Protein AF-A0AB38BKH5-F1 (afdb_monomer)

Mean predicted aligned error: 7.62 Å

Structure (mmCIF, N/CA/C/O backbone):
data_AF-A0AB38BKH5-F1
#
_entry.id   AF-A0AB38BKH5-F1
#
loop_
_atom_site.group_PDB
_atom_site.id
_atom_site.type_symbol
_atom_site.label_atom_id
_atom_site.label_alt_id
_atom_site.label_comp_id
_atom_site.label_asym_id
_atom_site.label_entity_id
_atom_site.label_seq_id
_atom_site.pdbx_PDB_ins_code
_atom_site.Cartn_x
_atom_site.Cartn_y
_atom_site.Cartn_z
_atom_site.occupancy
_atom_site.B_iso_or_equiv
_atom_site.auth_seq_id
_atom_site.auth_comp_id
_atom_site.auth_asym_id
_atom_site.auth_atom_id
_atom_site.pdbx_PDB_model_num
ATOM 1 N N . MET A 1 1 ? 33.498 1.217 24.581 1.00 33.94 1 MET A N 1
ATOM 2 C CA . MET A 1 1 ? 33.558 0.663 23.213 1.00 33.94 1 MET A CA 1
ATOM 3 C C . MET A 1 1 ? 32.137 0.326 22.792 1.00 33.94 1 MET A C 1
ATOM 5 O O . MET A 1 1 ? 31.506 -0.485 23.455 1.00 33.94 1 MET A O 1
ATOM 9 N N . THR A 1 2 ? 31.582 1.020 21.801 1.00 43.66 2 THR A N 1
ATOM 10 C CA . THR A 1 2 ? 30.222 0.778 21.298 1.00 43.66 2 THR A CA 1
ATOM 11 C C . THR A 1 2 ? 30.239 -0.409 20.338 1.00 43.66 2 THR A C 1
ATOM 13 O O . THR A 1 2 ? 30.858 -0.352 19.279 1.00 43.66 2 THR A O 1
ATOM 16 N N . ASN A 1 3 ? 29.577 -1.503 20.722 1.00 49.56 3 ASN A N 1
ATOM 17 C CA . ASN A 1 3 ? 29.407 -2.684 19.877 1.00 49.56 3 ASN A CA 1
ATOM 18 C C . ASN A 1 3 ? 28.377 -2.381 18.782 1.00 49.56 3 ASN A C 1
ATOM 20 O O . ASN A 1 3 ? 27.175 -2.558 18.968 1.00 49.56 3 ASN A O 1
ATOM 24 N N . ASN A 1 4 ? 28.858 -1.906 17.635 1.00 53.59 4 ASN A N 1
ATOM 25 C CA . ASN A 1 4 ? 28.065 -1.790 16.418 1.00 53.59 4 ASN A CA 1
ATOM 26 C C . ASN A 1 4 ? 27.863 -3.193 15.832 1.00 53.59 4 ASN A C 1
ATOM 28 O O . ASN A 1 4 ? 28.666 -3.656 15.027 1.00 53.59 4 ASN A O 1
ATOM 32 N N . ASN A 1 5 ? 26.803 -3.885 16.251 1.00 56.53 5 ASN A N 1
ATOM 33 C CA . ASN A 1 5 ? 26.413 -5.158 15.652 1.00 56.53 5 ASN A CA 1
ATOM 34 C C . ASN A 1 5 ? 25.721 -4.893 14.303 1.00 56.53 5 ASN A C 1
ATOM 36 O O . ASN A 1 5 ? 24.494 -4.863 14.208 1.00 56.53 5 ASN A O 1
ATOM 40 N N . CYS A 1 6 ? 26.501 -4.614 13.257 1.00 54.75 6 CYS A N 1
ATOM 41 C CA . CYS A 1 6 ? 25.993 -4.532 11.893 1.00 54.75 6 CYS A CA 1
ATOM 42 C C . CYS A 1 6 ? 25.901 -5.944 11.306 1.00 54.75 6 CYS A C 1
ATOM 44 O O . CYS A 1 6 ? 26.780 -6.404 10.583 1.00 54.75 6 CYS A O 1
ATOM 46 N N . ILE A 1 7 ? 24.808 -6.643 11.610 1.00 54.56 7 ILE A N 1
ATOM 47 C CA . ILE A 1 7 ? 24.465 -7.874 10.900 1.00 54.56 7 ILE A CA 1
ATOM 48 C C . ILE A 1 7 ? 24.065 -7.460 9.477 1.00 54.56 7 ILE A C 1
ATOM 50 O O . ILE A 1 7 ? 22.924 -7.080 9.208 1.00 54.56 7 ILE A O 1
ATOM 54 N N . ILE A 1 8 ? 25.034 -7.458 8.563 1.00 56.94 8 ILE A N 1
ATOM 55 C CA . ILE A 1 8 ? 24.795 -7.346 7.124 1.00 56.94 8 ILE A CA 1
ATOM 56 C C . ILE A 1 8 ? 24.293 -8.724 6.683 1.00 56.94 8 ILE A C 1
ATOM 58 O O . ILE A 1 8 ? 24.990 -9.474 6.008 1.00 56.94 8 ILE A O 1
ATOM 62 N N . GLU A 1 9 ? 23.093 -9.112 7.126 1.00 59.44 9 GLU A N 1
ATOM 63 C CA . GLU A 1 9 ? 22.392 -10.202 6.454 1.00 59.44 9 GLU A CA 1
ATOM 64 C C . GLU A 1 9 ? 22.203 -9.749 5.011 1.00 59.44 9 GLU A C 1
ATOM 66 O O . GLU A 1 9 ? 21.772 -8.614 4.777 1.00 59.44 9 GLU A O 1
ATOM 71 N N . ASN A 1 10 ? 22.583 -10.595 4.050 1.00 51.41 10 ASN A N 1
ATOM 72 C CA . ASN A 1 10 ? 22.408 -10.332 2.628 1.00 51.41 10 ASN A CA 1
ATOM 73 C C . ASN A 1 10 ? 20.934 -10.015 2.370 1.00 51.41 10 ASN A C 1
ATOM 75 O O . ASN A 1 10 ? 20.109 -10.912 2.205 1.00 51.41 10 ASN A O 1
ATOM 79 N N . ARG A 1 11 ? 20.585 -8.725 2.373 1.00 54.25 11 ARG A N 1
ATOM 80 C CA . ARG A 1 11 ? 19.229 -8.271 2.099 1.00 54.25 11 ARG A CA 1
ATOM 81 C C . ARG A 1 11 ? 18.966 -8.598 0.646 1.00 54.25 11 ARG A C 1
ATOM 83 O O . ARG A 1 11 ? 19.373 -7.859 -0.247 1.00 54.25 11 ARG A O 1
ATOM 90 N N . THR A 1 12 ? 18.271 -9.699 0.399 1.00 55.66 12 THR A N 1
ATOM 91 C CA . THR A 1 12 ? 17.623 -9.904 -0.885 1.00 55.66 12 THR A CA 1
ATOM 92 C C . THR A 1 12 ? 16.620 -8.769 -1.008 1.00 55.66 12 THR A C 1
ATOM 94 O O . THR A 1 12 ? 15.619 -8.741 -0.290 1.00 55.66 12 THR A O 1
ATOM 97 N N . PHE A 1 13 ? 16.930 -7.772 -1.837 1.00 56.38 13 PHE A N 1
ATOM 98 C CA . PHE A 1 13 ? 15.980 -6.735 -2.205 1.00 56.38 13 PHE A CA 1
ATOM 99 C C . PHE A 1 13 ? 14.852 -7.429 -2.965 1.00 56.38 13 PHE A C 1
ATOM 101 O O . PHE A 1 13 ? 14.897 -7.572 -4.182 1.00 56.38 13 PHE A O 1
ATOM 108 N N . THR A 1 14 ? 13.870 -7.941 -2.229 1.00 68.56 14 THR A N 1
ATOM 109 C CA . THR A 1 14 ? 12.691 -8.576 -2.794 1.00 68.56 14 THR A CA 1
ATOM 110 C C . THR A 1 14 ? 11.675 -7.486 -3.059 1.00 68.56 14 THR A C 1
ATOM 112 O O . THR A 1 14 ? 11.250 -6.722 -2.186 1.00 68.56 14 THR A O 1
ATOM 115 N N . HIS A 1 15 ? 11.352 -7.349 -4.333 1.00 79.56 15 HIS A N 1
ATOM 116 C CA . HIS A 1 15 ? 10.316 -6.448 -4.785 1.00 79.56 15 HIS A CA 1
ATOM 117 C C . HIS A 1 15 ? 8.977 -7.113 -4.479 1.00 79.56 15 HIS A C 1
ATOM 119 O O . HIS A 1 15 ? 8.880 -8.339 -4.542 1.00 79.56 15 HIS A O 1
ATOM 125 N N . LEU A 1 16 ? 7.946 -6.326 -4.157 1.00 88.69 16 LEU A N 1
ATOM 126 C CA . LEU A 1 16 ? 6.613 -6.908 -4.037 1.00 88.69 16 LEU A CA 1
ATOM 127 C C . LEU A 1 16 ? 6.221 -7.533 -5.378 1.00 88.69 16 LEU A C 1
ATOM 129 O O . LEU A 1 16 ? 6.298 -6.888 -6.428 1.00 88.69 16 LEU A O 1
ATOM 133 N N . THR A 1 17 ? 5.789 -8.784 -5.311 1.00 90.50 17 THR A N 1
ATOM 134 C CA . THR A 1 17 ? 5.086 -9.460 -6.401 1.00 90.50 17 THR A CA 1
ATOM 135 C C . THR A 1 17 ? 3.667 -8.909 -6.523 1.00 90.50 17 THR A C 1
ATOM 137 O O . THR A 1 17 ? 3.127 -8.341 -5.572 1.00 90.50 17 THR A O 1
ATOM 140 N N . ASP A 1 18 ? 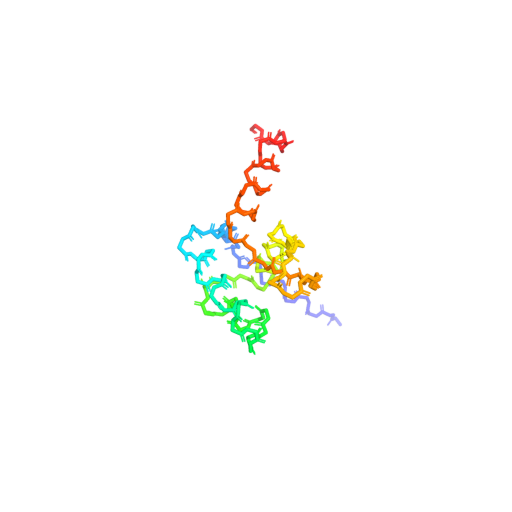3.022 -9.104 -7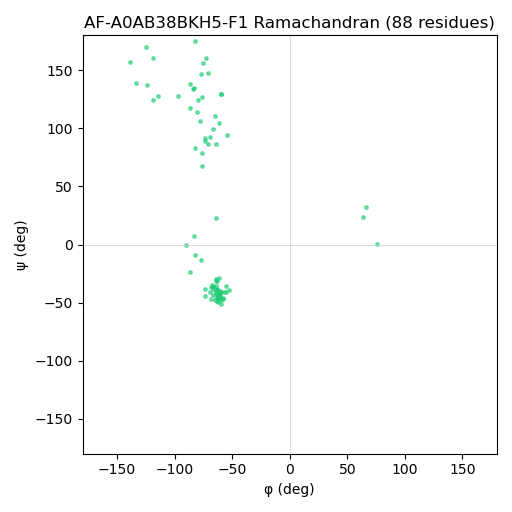.670 1.00 90.12 18 ASP A N 1
ATOM 141 C CA . ASP A 1 18 ? 1.652 -8.612 -7.872 1.00 90.12 18 ASP A CA 1
ATOM 142 C C . ASP A 1 18 ? 0.645 -9.293 -6.936 1.00 90.12 18 ASP A C 1
ATOM 144 O O . ASP A 1 18 ? -0.275 -8.649 -6.433 1.00 90.12 18 ASP A O 1
ATOM 148 N N . ILE A 1 19 ? 0.891 -10.559 -6.584 1.00 92.50 19 ILE A N 1
ATOM 149 C CA . ILE A 1 19 ? 0.113 -11.281 -5.570 1.00 92.50 19 ILE A CA 1
ATOM 150 C C . ILE A 1 19 ? 0.262 -10.608 -4.197 1.00 92.50 19 ILE A C 1
ATOM 152 O O . ILE A 1 19 ? -0.732 -10.368 -3.509 1.00 92.50 19 ILE A O 1
ATOM 156 N N . GLN A 1 20 ? 1.490 -10.260 -3.792 1.00 93.88 20 GLN A N 1
ATOM 157 C CA . GLN A 1 20 ? 1.725 -9.538 -2.537 1.00 93.88 20 GLN A CA 1
ATOM 158 C C . GLN A 1 20 ? 1.097 -8.140 -2.556 1.00 93.88 20 GLN A C 1
ATOM 160 O O . GLN A 1 20 ? 0.571 -7.707 -1.532 1.00 93.88 20 GLN A O 1
ATOM 165 N N . ARG A 1 21 ? 1.097 -7.444 -3.703 1.00 95.00 21 ARG A N 1
ATOM 166 C CA . ARG A 1 21 ? 0.407 -6.151 -3.851 1.00 95.00 21 ARG A CA 1
ATOM 167 C C . ARG A 1 21 ? -1.102 -6.281 -3.663 1.00 95.00 21 ARG A C 1
ATOM 169 O O . ARG A 1 21 ? -1.677 -5.443 -2.975 1.00 95.00 21 ARG A O 1
ATOM 176 N N . GLY A 1 22 ? -1.723 -7.323 -4.219 1.00 95.31 22 GLY A N 1
ATOM 177 C CA . GLY A 1 22 ? -3.151 -7.598 -4.032 1.00 95.31 22 GLY A CA 1
ATOM 178 C C . GLY A 1 22 ? -3.503 -7.885 -2.569 1.00 95.31 22 GLY A C 1
ATOM 179 O O . GLY A 1 22 ? -4.433 -7.292 -2.025 1.00 95.31 22 GLY A O 1
ATOM 180 N N . LYS A 1 23 ? -2.700 -8.712 -1.885 1.00 95.94 23 LYS A N 1
ATOM 181 C CA . LYS A 1 23 ? -2.851 -8.943 -0.436 1.00 95.94 23 LYS A CA 1
ATOM 182 C C . LYS A 1 23 ? -2.686 -7.649 0.368 1.00 95.94 23 LYS A C 1
ATOM 184 O O . LYS A 1 23 ? -3.476 -7.380 1.269 1.00 95.94 23 LYS A O 1
ATOM 189 N N . LEU A 1 24 ? -1.689 -6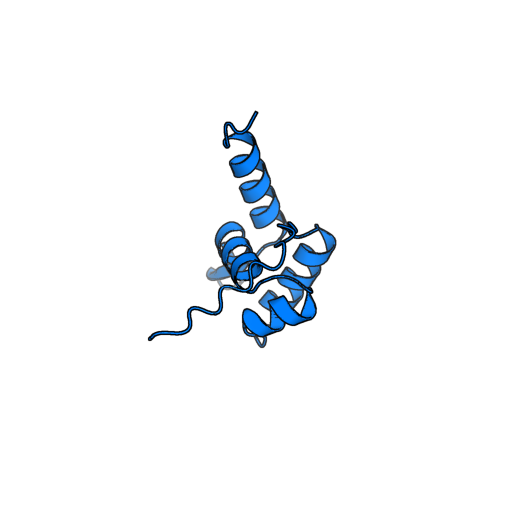.826 0.028 1.00 95.88 24 LEU A N 1
ATOM 190 C CA . LEU A 1 24 ? -1.470 -5.527 0.668 1.00 95.88 24 LEU A CA 1
ATOM 191 C C . LEU A 1 24 ? -2.666 -4.588 0.481 1.00 95.88 24 LEU A C 1
ATOM 193 O O . LEU A 1 24 ? -3.044 -3.889 1.415 1.00 95.88 24 LEU A O 1
ATOM 197 N N . GLU A 1 25 ? -3.278 -4.589 -0.701 1.00 96.06 25 GLU A N 1
ATOM 198 C CA . GLU A 1 25 ? -4.469 -3.792 -0.986 1.00 96.06 25 GLU A CA 1
ATOM 199 C C . GLU A 1 25 ? -5.668 -4.216 -0.136 1.00 96.06 25 GLU A C 1
ATOM 201 O O . GLU A 1 25 ? -6.357 -3.355 0.410 1.00 96.06 25 GLU A O 1
ATOM 206 N N . GLN A 1 26 ? -5.884 -5.5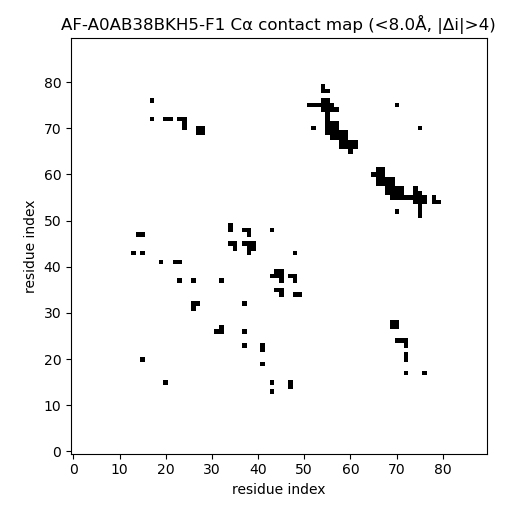20 0.045 1.00 96.50 26 GLN A N 1
ATOM 207 C CA . GLN A 1 26 ? -6.919 -6.024 0.949 1.00 96.50 26 GLN A CA 1
ATOM 208 C C . GLN A 1 26 ? -6.657 -5.595 2.397 1.00 96.50 26 GLN A C 1
ATOM 210 O O . GLN A 1 26 ? -7.543 -5.024 3.030 1.00 96.50 26 GLN A O 1
ATOM 215 N N . MET A 1 27 ? -5.435 -5.785 2.905 1.00 95.81 27 MET A N 1
ATOM 216 C CA . MET A 1 27 ? -5.067 -5.365 4.265 1.00 95.81 27 MET A CA 1
ATOM 217 C C . MET A 1 27 ? -5.228 -3.852 4.472 1.00 95.81 27 MET A C 1
ATOM 219 O O . MET A 1 27 ? -5.743 -3.423 5.504 1.00 95.81 27 MET A O 1
ATOM 223 N N . ALA A 1 28 ? -4.850 -3.045 3.477 1.00 94.31 28 ALA A N 1
ATOM 224 C CA . ALA A 1 28 ? -5.006 -1.595 3.517 1.00 94.31 28 ALA A CA 1
ATOM 225 C C . ALA A 1 28 ? -6.481 -1.160 3.504 1.00 94.31 28 ALA A C 1
ATOM 227 O O . ALA A 1 28 ? -6.821 -0.194 4.178 1.00 94.31 28 ALA A O 1
ATOM 228 N N . LYS A 1 29 ? -7.355 -1.868 2.774 1.00 93.00 29 LYS A N 1
ATOM 229 C CA . LYS A 1 29 ? -8.810 -1.623 2.775 1.00 93.00 29 LYS A CA 1
ATOM 230 C C . LYS A 1 29 ? -9.467 -1.989 4.106 1.00 93.00 29 LYS A C 1
ATOM 232 O O . LYS A 1 29 ? -10.384 -1.298 4.528 1.00 93.00 29 LYS A O 1
ATOM 237 N N . ILE A 1 30 ? -9.005 -3.055 4.762 1.00 94.12 30 ILE A N 1
ATOM 238 C CA . ILE A 1 30 ? -9.495 -3.443 6.094 1.00 94.12 30 ILE A CA 1
ATOM 239 C C . ILE A 1 30 ? -9.104 -2.381 7.137 1.00 94.12 30 ILE A C 1
ATOM 241 O O . ILE A 1 30 ? -9.866 -2.114 8.061 1.00 94.12 30 ILE A O 1
ATOM 245 N N . GLY A 1 31 ? -7.924 -1.764 6.996 1.00 91.06 31 GLY A N 1
ATOM 246 C CA . GLY A 1 31 ? -7.502 -0.611 7.803 1.00 91.06 31 GLY A CA 1
ATOM 247 C C . GLY A 1 31 ? -7.074 -0.928 9.242 1.00 91.06 31 GLY A C 1
ATOM 248 O O . GLY A 1 31 ? -6.686 -0.021 9.973 1.00 91.06 31 GLY A O 1
ATOM 249 N N . THR A 1 32 ? -7.101 -2.195 9.662 1.00 92.81 32 THR A N 1
ATOM 250 C CA . THR A 1 32 ? -6.719 -2.620 11.023 1.00 92.81 32 THR A CA 1
ATOM 251 C C . THR A 1 32 ? -5.224 -2.890 11.183 1.00 92.81 32 THR A C 1
ATOM 253 O O . THR A 1 32 ? -4.699 -2.811 12.292 1.00 92.81 32 THR A O 1
ATOM 256 N N . TYR A 1 33 ? -4.527 -3.201 10.089 1.00 92.38 33 TYR A N 1
ATOM 257 C CA . TYR A 1 33 ? -3.129 -3.619 10.121 1.00 92.38 33 TYR A CA 1
ATOM 258 C C . TYR A 1 33 ? -2.166 -2.432 10.156 1.00 92.38 33 TYR A C 1
ATOM 260 O O . TYR A 1 33 ? -2.223 -1.520 9.327 1.00 92.38 33 TYR A O 1
ATOM 268 N N . LYS A 1 34 ? -1.175 -2.495 11.046 1.00 95.06 34 LYS A N 1
ATOM 269 C CA . LYS A 1 34 ? -0.010 -1.604 11.002 1.00 95.06 34 LYS A CA 1
ATOM 270 C C . LYS A 1 34 ? 0.947 -2.040 9.890 1.00 95.06 34 LYS A C 1
ATOM 272 O O . LYS A 1 34 ? 1.031 -3.212 9.532 1.00 95.06 34 LYS A O 1
ATOM 277 N N . GLN A 1 35 ? 1.766 -1.112 9.389 1.00 94.56 35 GLN A N 1
ATOM 278 C CA . GLN A 1 35 ? 2.745 -1.407 8.326 1.00 94.56 35 GLN A CA 1
ATOM 279 C C . GLN A 1 35 ? 3.705 -2.553 8.676 1.00 94.56 35 GLN A C 1
ATOM 281 O O . GLN A 1 35 ? 4.066 -3.331 7.799 1.00 94.56 35 GLN A O 1
ATOM 286 N N . ALA A 1 36 ? 4.106 -2.670 9.944 1.00 94.19 36 ALA A N 1
ATOM 287 C CA . ALA A 1 36 ? 4.963 -3.759 10.406 1.00 94.19 36 ALA A CA 1
ATOM 288 C C . ALA A 1 36 ? 4.257 -5.127 10.358 1.00 94.19 36 ALA A C 1
ATOM 290 O O . ALA A 1 36 ? 4.885 -6.133 10.045 1.00 94.19 36 ALA A O 1
ATOM 291 N N . GLU A 1 37 ? 2.950 -5.163 10.622 1.00 95.75 37 GLU A N 1
ATOM 292 C CA . GLU A 1 37 ? 2.149 -6.391 10.592 1.00 95.75 37 GLU A CA 1
ATOM 293 C C . GLU A 1 37 ? 1.907 -6.840 9.155 1.00 95.75 37 GLU A C 1
ATOM 295 O O . GLU A 1 37 ? 2.146 -8.001 8.839 1.00 95.75 37 GLU A O 1
ATOM 300 N N . MET A 1 38 ? 1.560 -5.900 8.268 1.00 94.94 38 MET A N 1
ATOM 301 C CA . MET A 1 38 ? 1.466 -6.165 6.828 1.00 94.94 38 MET A CA 1
ATOM 302 C C . MET A 1 38 ? 2.791 -6.696 6.273 1.00 94.94 38 MET A C 1
ATOM 304 O O . MET A 1 38 ? 2.814 -7.613 5.462 1.00 94.94 38 MET A O 1
ATOM 308 N N . ALA A 1 39 ? 3.916 -6.137 6.721 1.00 93.12 39 ALA A N 1
ATOM 309 C CA . ALA A 1 39 ? 5.237 -6.571 6.288 1.00 93.12 39 ALA A CA 1
ATOM 310 C C . ALA A 1 39 ? 5.571 -7.995 6.756 1.00 93.12 39 ALA A C 1
ATOM 312 O O . ALA A 1 39 ? 6.053 -8.795 5.954 1.00 93.12 39 ALA A O 1
ATOM 313 N N . ARG A 1 40 ? 5.255 -8.324 8.016 1.00 92.94 40 ARG A N 1
ATOM 314 C CA . ARG A 1 40 ? 5.411 -9.675 8.573 1.00 92.94 40 ARG A CA 1
ATOM 315 C C . ARG A 1 40 ? 4.562 -10.697 7.816 1.00 92.94 40 ARG A C 1
ATOM 317 O O . ARG A 1 40 ? 5.085 -11.743 7.457 1.00 92.94 40 ARG A O 1
ATOM 324 N N . GLU A 1 41 ? 3.305 -10.366 7.526 1.00 93.25 41 GLU A N 1
ATOM 325 C CA . GLU A 1 41 ? 2.382 -11.228 6.772 1.00 93.25 41 GLU A CA 1
ATOM 326 C C . GLU A 1 41 ? 2.866 -11.485 5.336 1.00 93.25 41 GLU A C 1
ATOM 328 O O . GLU A 1 41 ? 2.771 -12.591 4.811 1.00 93.25 41 GLU A O 1
ATOM 333 N N . LEU A 1 42 ? 3.424 -10.46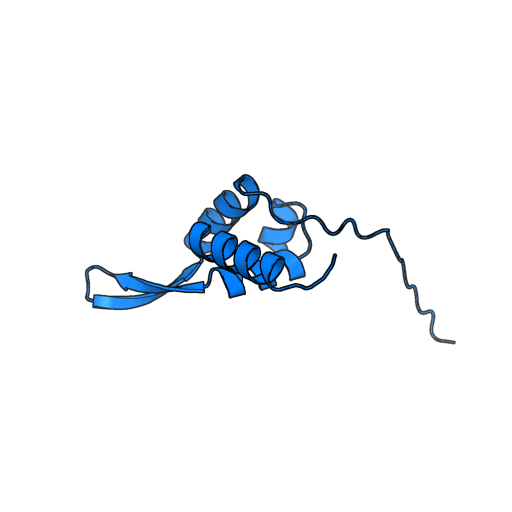1 4.686 1.00 91.75 42 LEU A N 1
ATOM 334 C CA . LEU A 1 42 ? 3.928 -10.562 3.315 1.00 91.75 42 LEU A CA 1
ATOM 335 C C . LEU A 1 42 ? 5.342 -11.148 3.220 1.00 91.75 42 LEU A C 1
ATOM 337 O O . LEU A 1 42 ? 5.799 -11.403 2.103 1.00 91.75 42 LEU A O 1
ATOM 341 N N . GLY A 1 43 ? 6.042 -11.327 4.344 1.00 90.31 43 GLY A N 1
ATOM 342 C CA . GLY A 1 43 ? 7.441 -11.760 4.375 1.00 90.31 43 GLY A CA 1
ATOM 343 C C . GLY A 1 43 ? 8.414 -10.731 3.786 1.00 90.31 43 GLY A C 1
ATOM 344 O O . GLY A 1 43 ? 9.410 -11.101 3.170 1.00 90.31 43 GLY A O 1
ATOM 345 N N . VAL A 1 44 ? 8.120 -9.434 3.921 1.00 90.75 44 VAL A N 1
ATOM 346 C CA . VAL A 1 44 ? 8.952 -8.335 3.392 1.00 90.75 44 VAL A CA 1
ATOM 347 C C . VAL A 1 44 ? 9.337 -7.352 4.494 1.00 90.75 44 VAL A C 1
ATOM 349 O O . VAL A 1 44 ? 8.806 -7.381 5.600 1.00 90.75 44 VAL A O 1
ATOM 352 N N . SER A 1 45 ? 10.252 -6.425 4.202 1.00 91.00 45 SER A N 1
ATOM 353 C CA . SER A 1 45 ? 10.581 -5.364 5.159 1.00 91.00 45 SER A CA 1
ATOM 354 C C . SER A 1 45 ? 9.438 -4.349 5.299 1.00 91.00 45 SER A C 1
ATOM 356 O O . SER A 1 45 ? 8.782 -3.995 4.314 1.00 91.00 45 SER A O 1
ATOM 358 N N . GLN A 1 46 ? 9.267 -3.778 6.496 1.00 93.25 46 GLN A N 1
ATOM 359 C CA . GLN A 1 46 ? 8.335 -2.663 6.730 1.00 93.25 46 GLN A CA 1
ATOM 360 C C . GLN A 1 46 ? 8.581 -1.504 5.755 1.00 93.25 46 GLN A C 1
ATOM 362 O O . GLN A 1 46 ? 7.647 -0.897 5.233 1.00 93.25 46 GLN A O 1
ATOM 367 N N . SER A 1 47 ? 9.853 -1.217 5.468 1.00 91.81 47 SER A N 1
ATOM 368 C CA . SER A 1 47 ? 10.232 -0.148 4.549 1.00 91.81 47 SER A CA 1
ATOM 369 C C . SER A 1 47 ? 9.757 -0.412 3.114 1.00 91.81 47 SER A C 1
ATOM 371 O O . SER A 1 47 ? 9.473 0.531 2.376 1.00 91.81 47 SER A O 1
ATOM 373 N N . THR A 1 48 ? 9.642 -1.680 2.708 1.00 92.38 48 THR A N 1
ATOM 374 C CA . THR A 1 48 ? 9.105 -2.065 1.398 1.00 92.38 48 THR A CA 1
ATOM 375 C C . THR A 1 48 ? 7.610 -1.758 1.333 1.00 92.38 48 THR A C 1
ATOM 377 O O . THR A 1 48 ? 7.175 -1.088 0.398 1.00 92.38 48 THR A O 1
ATOM 380 N N . VAL A 1 49 ? 6.849 -2.142 2.3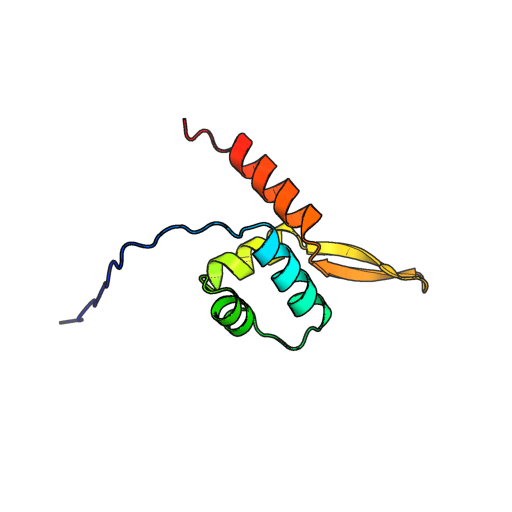64 1.00 94.38 49 VAL A N 1
ATOM 381 C CA . VAL A 1 49 ? 5.411 -1.834 2.480 1.00 94.38 49 VAL A CA 1
ATOM 382 C C . VAL A 1 49 ? 5.165 -0.328 2.495 1.00 94.38 49 VAL A C 1
ATOM 384 O O . VAL A 1 49 ? 4.340 0.169 1.738 1.00 94.38 49 VAL A O 1
ATOM 387 N N . SER A 1 50 ? 5.917 0.419 3.305 1.00 94.75 50 SER A N 1
ATOM 388 C CA . SER A 1 50 ? 5.779 1.876 3.417 1.00 94.75 50 SER A CA 1
ATOM 389 C C . SER A 1 50 ? 5.976 2.587 2.072 1.00 94.75 50 SER A C 1
ATOM 391 O O . SER A 1 50 ? 5.158 3.417 1.666 1.00 94.75 50 SER A O 1
ATOM 393 N N . ARG A 1 51 ? 7.035 2.223 1.333 1.00 93.94 51 ARG A N 1
ATOM 394 C CA . ARG A 1 51 ? 7.299 2.782 -0.001 1.00 93.94 51 ARG A CA 1
ATOM 395 C C . ARG A 1 51 ? 6.208 2.407 -0.996 1.00 93.94 51 ARG A C 1
ATOM 397 O O . ARG A 1 51 ? 5.829 3.255 -1.797 1.00 93.94 51 ARG A O 1
ATOM 404 N N . GLU A 1 52 ? 5.708 1.176 -0.946 1.00 95.00 52 GLU A N 1
ATOM 405 C CA . GLU A 1 52 ? 4.636 0.740 -1.838 1.00 95.00 52 GLU A CA 1
ATOM 406 C C . GLU A 1 52 ? 3.333 1.500 -1.573 1.00 95.00 52 GLU A C 1
ATOM 408 O O . GLU A 1 52 ? 2.767 2.074 -2.503 1.00 95.00 52 GLU A O 1
ATOM 413 N N . LEU A 1 53 ? 2.918 1.611 -0.307 1.00 95.12 53 LEU A N 1
ATOM 414 C CA . LEU A 1 53 ? 1.744 2.393 0.084 1.00 95.12 53 LEU A CA 1
ATOM 415 C C . LEU A 1 53 ? 1.857 3.842 -0.394 1.00 95.12 53 LEU A C 1
ATOM 417 O O . LEU A 1 53 ? 0.894 4.385 -0.925 1.00 95.12 53 LEU A O 1
ATOM 421 N N . LYS A 1 54 ? 3.046 4.451 -0.286 1.00 94.56 54 LYS A N 1
ATOM 422 C CA . LYS A 1 54 ? 3.294 5.810 -0.784 1.00 94.56 54 LYS A CA 1
ATOM 423 C C . LYS A 1 54 ? 3.129 5.924 -2.303 1.00 94.56 54 LYS A C 1
ATOM 425 O O . LYS A 1 54 ? 2.596 6.930 -2.761 1.00 94.56 54 LYS A O 1
ATOM 430 N N . ARG A 1 55 ? 3.576 4.926 -3.074 1.00 93.81 55 ARG A N 1
ATOM 431 C CA . ARG A 1 55 ? 3.452 4.905 -4.546 1.00 93.81 55 ARG A CA 1
ATOM 432 C C . ARG A 1 55 ? 2.008 4.724 -5.004 1.00 93.81 55 ARG A C 1
ATOM 434 O O . ARG A 1 55 ? 1.605 5.355 -5.970 1.00 93.81 55 ARG A O 1
ATOM 441 N N . GLY A 1 56 ? 1.248 3.859 -4.329 1.00 94.06 56 GLY A N 1
ATOM 442 C CA . GLY A 1 56 ? -0.137 3.545 -4.694 1.00 94.06 56 GLY A CA 1
ATOM 443 C C . GLY A 1 56 ? -1.199 4.429 -4.037 1.00 94.06 56 GLY A C 1
ATOM 444 O O . GLY A 1 56 ? -2.387 4.222 -4.286 1.00 94.06 56 GLY A O 1
ATOM 445 N N . ARG A 1 57 ? -0.804 5.392 -3.1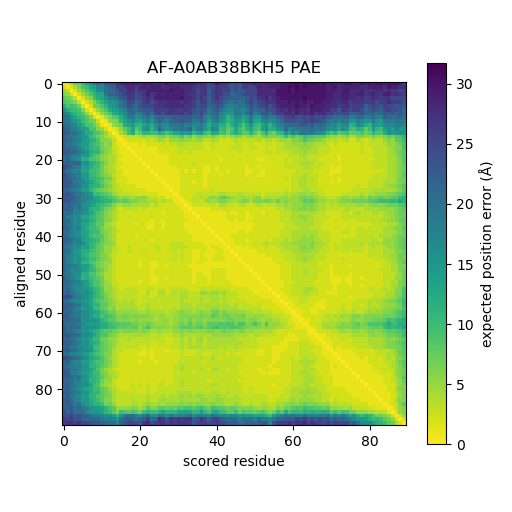94 1.00 95.25 57 ARG A N 1
ATOM 446 C CA . ARG A 1 57 ? -1.722 6.312 -2.511 1.00 95.25 57 ARG A CA 1
ATOM 447 C C . ARG A 1 57 ? -2.430 7.192 -3.536 1.00 95.25 57 ARG A C 1
ATOM 449 O O . ARG A 1 57 ? -1.810 8.048 -4.161 1.00 95.25 57 ARG A O 1
ATOM 456 N N . THR A 1 58 ? -3.727 6.967 -3.697 1.00 94.44 58 THR A N 1
ATOM 457 C CA . THR A 1 58 ? -4.554 7.628 -4.704 1.00 94.44 58 THR A CA 1
ATOM 458 C C . THR A 1 58 ? -5.728 8.323 -4.021 1.00 94.44 58 THR A C 1
ATOM 460 O O . THR A 1 58 ? -6.355 7.749 -3.132 1.00 94.44 58 THR A O 1
ATOM 463 N N . ARG A 1 59 ? -6.043 9.551 -4.445 1.00 94.75 59 ARG A N 1
ATOM 464 C CA . ARG A 1 59 ? -7.259 10.252 -4.019 1.00 94.75 59 ARG A CA 1
ATOM 465 C C . ARG A 1 59 ? -8.444 9.733 -4.832 1.00 94.75 59 ARG A C 1
ATOM 467 O O . ARG A 1 59 ? -8.391 9.757 -6.059 1.00 94.75 59 ARG A O 1
ATOM 474 N N . GLN A 1 60 ? -9.473 9.251 -4.153 1.00 93.50 60 GLN A N 1
ATOM 475 C CA . GLN A 1 60 ? -10.697 8.701 -4.729 1.00 93.50 60 GLN A CA 1
ATOM 476 C C . GLN A 1 60 ? -11.901 9.529 -4.274 1.00 93.50 60 GLN A C 1
ATOM 478 O O . GLN A 1 60 ? -11.805 10.284 -3.305 1.00 93.50 60 GLN A O 1
ATOM 483 N N . LEU A 1 61 ? -13.006 9.408 -5.007 1.00 95.75 61 LEU A N 1
ATOM 484 C CA . LEU A 1 61 ? -14.283 10.045 -4.703 1.00 95.75 61 LEU A CA 1
ATOM 485 C C . LEU A 1 61 ? -15.290 8.944 -4.374 1.00 95.75 61 LEU A C 1
ATOM 487 O O . LEU A 1 61 ? -15.420 7.991 -5.144 1.00 95.75 61 LEU A O 1
ATOM 491 N N . ASP A 1 62 ? -15.966 9.050 -3.235 1.00 92.88 62 ASP A N 1
ATOM 492 C CA . ASP A 1 62 ? -17.042 8.125 -2.890 1.00 92.88 62 ASP A CA 1
ATOM 493 C C . ASP A 1 62 ? -18.371 8.525 -3.565 1.00 92.88 62 ASP A C 1
ATOM 495 O O . ASP A 1 62 ? -18.490 9.565 -4.217 1.00 92.88 62 ASP A O 1
ATOM 499 N N . TYR A 1 63 ? -19.401 7.694 -3.401 1.00 93.38 63 TYR A N 1
ATOM 500 C CA . TYR A 1 63 ? -20.744 7.980 -3.921 1.00 93.38 63 TYR A CA 1
ATOM 501 C C . TYR A 1 63 ? -21.368 9.253 -3.315 1.00 93.38 63 TYR A C 1
ATOM 503 O O . TYR A 1 63 ? -22.164 9.943 -3.951 1.00 93.38 63 TYR A O 1
ATOM 511 N N . GLN A 1 64 ? -20.991 9.585 -2.082 1.00 94.94 64 GLN A N 1
ATOM 512 C CA . GLN A 1 64 ? -21.443 10.771 -1.358 1.00 94.94 64 GLN A CA 1
ATOM 513 C C . GLN A 1 64 ? -20.631 12.028 -1.723 1.00 94.94 64 GLN A C 1
ATOM 515 O O . GLN A 1 64 ? -20.858 13.083 -1.138 1.00 94.94 64 GLN A O 1
ATOM 520 N N . HIS A 1 65 ? -19.748 11.942 -2.725 1.00 92.69 65 HIS A N 1
ATOM 521 C CA . HIS A 1 65 ? -18.849 13.002 -3.179 1.00 92.69 65 HIS A CA 1
ATOM 522 C C . HIS A 1 65 ? -17.813 13.454 -2.134 1.00 92.69 65 HIS A C 1
ATOM 524 O O . HIS A 1 65 ? -17.262 14.553 -2.235 1.00 92.69 65 HIS A O 1
ATOM 530 N N . ASN A 1 66 ? -17.482 12.605 -1.163 1.00 95.38 66 ASN A N 1
ATOM 531 C CA . ASN A 1 66 ? -16.364 12.837 -0.261 1.00 95.38 66 ASN A CA 1
ATOM 532 C C . ASN A 1 66 ? -15.069 12.305 -0.871 1.00 95.38 66 ASN A C 1
ATOM 534 O O . ASN A 1 66 ? -15.006 11.208 -1.436 1.00 95.38 66 ASN A O 1
ATOM 538 N N . TYR A 1 67 ? -14.003 13.084 -0.714 1.00 95.38 67 TYR A N 1
ATOM 539 C CA . TYR A 1 67 ? -12.667 12.648 -1.085 1.00 95.38 67 TYR A CA 1
ATOM 540 C C . TYR A 1 67 ? -12.051 11.808 0.026 1.00 95.38 67 TYR A C 1
ATOM 542 O O . TYR A 1 67 ? -12.045 12.210 1.188 1.00 95.38 67 TYR A O 1
ATOM 550 N N . TYR A 1 68 ? -11.444 10.690 -0.352 1.00 93.38 68 TYR A N 1
ATOM 551 C CA . TYR A 1 68 ? -10.661 9.868 0.561 1.00 93.38 68 TYR A CA 1
ATOM 552 C C . TYR A 1 68 ? -9.382 9.375 -0.109 1.00 93.38 68 TYR A C 1
ATOM 554 O O . TYR A 1 68 ? -9.263 9.331 -1.337 1.00 93.38 68 TYR A O 1
ATOM 562 N N . GLU A 1 69 ? -8.388 9.036 0.706 1.00 92.88 69 GLU A N 1
ATOM 563 C CA . GLU A 1 69 ? -7.149 8.437 0.226 1.00 92.88 69 GLU A CA 1
ATOM 564 C C . GLU A 1 69 ? -7.219 6.924 0.381 1.00 92.88 69 GLU A C 1
ATOM 566 O O . GLU A 1 69 ? -7.493 6.407 1.461 1.00 92.88 69 GLU A O 1
ATOM 571 N N . GLN A 1 70 ? -6.935 6.211 -0.703 1.00 94.25 70 GLN A N 1
ATOM 572 C CA . GLN A 1 70 ? -6.901 4.759 -0.718 1.00 94.25 70 GLN A CA 1
ATOM 573 C C . GLN A 1 70 ? -5.642 4.294 -1.434 1.00 94.25 70 GLN A C 1
ATOM 575 O O . GLN A 1 70 ? -5.234 4.841 -2.462 1.00 94.25 70 GLN A O 1
ATOM 580 N N . TYR A 1 71 ? -5.018 3.256 -0.889 1.00 95.62 71 TYR A N 1
ATOM 581 C CA . TYR A 1 71 ? -3.981 2.537 -1.608 1.00 95.62 71 TYR A CA 1
ATOM 582 C C . TYR A 1 71 ? -4.618 1.637 -2.672 1.00 95.62 71 TYR A C 1
ATOM 584 O O . TYR A 1 71 ? -5.492 0.831 -2.343 1.00 95.62 71 TYR A O 1
ATOM 592 N N . ILE A 1 72 ? -4.158 1.781 -3.918 1.00 95.38 72 ILE A N 1
ATOM 593 C CA . ILE A 1 72 ? -4.555 0.959 -5.066 1.00 95.38 72 ILE A CA 1
ATOM 594 C C . ILE A 1 72 ? -3.320 0.240 -5.615 1.00 95.38 72 ILE A C 1
ATOM 596 O O . ILE A 1 72 ? -2.333 0.885 -5.992 1.00 95.38 72 ILE A O 1
ATOM 600 N N . ALA A 1 73 ? -3.380 -1.090 -5.700 1.00 95.38 73 ALA A N 1
ATOM 601 C CA . ALA A 1 73 ? -2.251 -1.925 -6.121 1.00 95.38 73 ALA A CA 1
ATOM 602 C C . ALA A 1 73 ? -1.793 -1.614 -7.554 1.00 95.38 73 ALA A C 1
ATOM 604 O O . ALA A 1 73 ? -0.594 -1.489 -7.809 1.00 95.38 73 ALA A O 1
ATOM 605 N N . ALA A 1 74 ? -2.741 -1.429 -8.477 1.00 94.81 74 ALA A N 1
ATOM 606 C CA . ALA A 1 74 ? -2.449 -1.104 -9.873 1.00 94.81 74 ALA A CA 1
ATOM 607 C C . ALA A 1 74 ? -1.696 0.232 -10.012 1.00 94.81 74 ALA A C 1
ATOM 609 O O . ALA A 1 74 ? -0.709 0.319 -10.747 1.00 94.81 74 ALA A O 1
ATOM 610 N N . SER A 1 75 ? -2.107 1.256 -9.254 1.00 94.69 75 SER A N 1
ATOM 611 C CA . SER A 1 75 ? -1.420 2.552 -9.211 1.00 94.69 75 SER A CA 1
ATOM 612 C C . SER A 1 75 ? 0.011 2.408 -8.690 1.00 94.69 75 SER A C 1
ATOM 614 O O . SER A 1 75 ? 0.943 2.936 -9.300 1.00 94.69 75 SER A O 1
ATOM 616 N N . GLY A 1 76 ? 0.201 1.652 -7.601 1.00 93.44 76 GLY A N 1
ATOM 617 C CA . GLY A 1 76 ? 1.520 1.395 -7.015 1.00 93.44 76 GLY A CA 1
ATOM 618 C C . GLY A 1 76 ? 2.464 0.673 -7.978 1.00 93.44 76 GLY A C 1
ATOM 619 O O . GLY A 1 76 ? 3.601 1.113 -8.174 1.00 93.44 76 GLY A O 1
ATOM 620 N N . ALA A 1 77 ? 1.968 -0.369 -8.652 1.00 93.25 77 ALA A N 1
ATOM 621 C CA . ALA A 1 77 ? 2.717 -1.124 -9.653 1.00 93.25 77 ALA A CA 1
ATOM 622 C C . ALA A 1 77 ? 3.128 -0.254 -10.852 1.00 93.25 77 ALA A C 1
ATOM 624 O O . ALA A 1 77 ? 4.288 -0.295 -11.269 1.00 93.25 77 ALA A O 1
ATOM 625 N N . ARG A 1 78 ? 2.212 0.582 -11.366 1.00 94.44 78 ARG A N 1
ATOM 626 C CA . ARG A 1 78 ? 2.491 1.504 -12.478 1.00 94.44 78 ARG A CA 1
ATOM 627 C C . ARG A 1 78 ? 3.609 2.486 -12.127 1.00 94.44 78 ARG A C 1
ATOM 629 O O . ARG A 1 78 ? 4.584 2.581 -12.866 1.00 94.44 78 ARG A O 1
ATOM 636 N N . VAL A 1 79 ? 3.501 3.158 -10.978 1.00 93.44 79 VAL A N 1
ATOM 637 C CA . VAL A 1 79 ? 4.518 4.114 -10.500 1.00 93.44 79 VAL A CA 1
ATOM 638 C C . VAL A 1 79 ? 5.855 3.416 -10.248 1.00 93.44 79 VAL A C 1
ATOM 640 O O . VAL A 1 79 ? 6.915 3.969 -10.528 1.00 93.44 79 VAL A O 1
ATOM 643 N N . TYR A 1 80 ? 5.838 2.190 -9.720 1.00 90.62 80 TYR A N 1
ATOM 644 C CA . TYR A 1 80 ? 7.058 1.408 -9.542 1.00 90.62 80 TYR A CA 1
ATOM 645 C C . TYR A 1 80 ? 7.746 1.096 -10.886 1.00 90.62 80 TYR A C 1
ATOM 647 O O . TYR A 1 80 ? 8.962 1.261 -10.981 1.00 90.62 80 TYR A O 1
ATOM 655 N N . LYS A 1 81 ? 6.987 0.693 -11.914 1.00 90.38 81 LYS A N 1
ATOM 656 C CA . LYS A 1 81 ? 7.515 0.413 -13.259 1.00 90.38 81 LYS A CA 1
ATOM 657 C C . LYS A 1 81 ? 8.113 1.665 -13.905 1.00 90.38 81 LYS A C 1
ATOM 659 O O . LYS A 1 81 ? 9.261 1.625 -14.328 1.00 90.38 81 LYS A O 1
ATOM 664 N N . GLU A 1 82 ? 7.385 2.776 -13.882 1.00 92.69 82 GLU A N 1
ATOM 665 C CA . GLU A 1 82 ? 7.832 4.071 -14.415 1.00 92.69 82 GLU A CA 1
ATOM 666 C C . GLU A 1 82 ? 9.133 4.545 -13.742 1.00 92.69 82 GLU A C 1
ATOM 668 O O . GLU A 1 82 ? 10.109 4.894 -14.402 1.00 92.69 82 GLU A O 1
ATOM 673 N N . ASN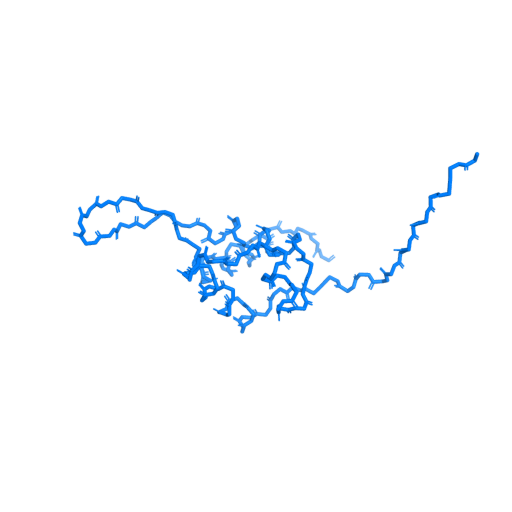 A 1 83 ? 9.206 4.460 -12.410 1.00 89.94 83 ASN A N 1
ATOM 674 C CA . ASN A 1 83 ? 10.430 4.783 -11.673 1.00 89.94 83 ASN A CA 1
ATOM 675 C C . ASN A 1 83 ? 11.595 3.848 -12.020 1.00 89.94 83 ASN A C 1
ATOM 677 O O . ASN A 1 83 ? 12.751 4.262 -11.945 1.00 89.94 83 ASN A O 1
ATOM 681 N N . ARG A 1 84 ? 11.314 2.583 -12.354 1.00 86.50 84 ARG A N 1
ATOM 682 C CA . ARG A 1 84 ? 12.346 1.617 -12.733 1.00 86.50 84 ARG A CA 1
ATOM 683 C C . ARG A 1 84 ? 12.887 1.892 -14.132 1.00 86.50 84 ARG A C 1
ATOM 685 O O . ARG A 1 84 ? 14.089 1.767 -14.314 1.00 86.50 84 ARG A O 1
ATOM 692 N N . GLU A 1 85 ? 12.032 2.289 -15.068 1.00 87.62 85 GLU A N 1
ATOM 693 C CA . GLU A 1 85 ? 12.426 2.694 -16.425 1.00 87.62 85 GLU A CA 1
ATOM 694 C C . GLU A 1 85 ? 13.258 3.986 -16.414 1.00 87.62 85 GLU A C 1
ATOM 696 O O . GLU A 1 85 ? 14.254 4.086 -17.125 1.00 87.62 85 GLU A O 1
ATOM 701 N N . ASN A 1 86 ? 12.911 4.938 -15.543 1.00 86.25 86 ASN A N 1
ATOM 702 C CA . ASN A 1 86 ? 13.657 6.190 -15.367 1.00 86.25 86 ASN A CA 1
ATOM 703 C C . ASN A 1 86 ? 14.955 6.032 -14.554 1.00 86.25 86 ASN A C 1
ATOM 705 O O . ASN A 1 86 ? 15.788 6.938 -14.512 1.00 86.25 86 ASN A O 1
ATOM 709 N N . SER A 1 87 ? 15.144 4.900 -13.876 1.00 79.31 87 SER A N 1
ATOM 710 C CA . SER A 1 87 ? 16.388 4.608 -13.174 1.00 79.31 87 SER A CA 1
ATOM 711 C C . SER A 1 87 ? 17.425 4.157 -14.201 1.00 79.31 87 SER A C 1
ATOM 713 O O . SER A 1 87 ? 17.362 3.038 -14.697 1.00 79.31 87 SER A O 1
ATOM 715 N N . HIS A 1 88 ? 18.396 5.018 -14.512 1.00 67.31 88 HIS A N 1
ATOM 716 C CA . HIS A 1 88 ? 19.494 4.762 -15.461 1.00 67.31 88 HIS A CA 1
ATOM 717 C C . HIS A 1 88 ? 20.474 3.639 -15.051 1.00 67.31 88 HIS A C 1
ATOM 719 O O . HIS A 1 88 ? 21.616 3.620 -15.508 1.00 67.31 88 HIS A O 1
ATOM 725 N N . ALA A 1 89 ? 20.063 2.698 -14.202 1.00 58.91 89 ALA A N 1
ATOM 726 C CA . ALA A 1 89 ? 20.819 1.485 -13.932 1.00 58.91 89 ALA A CA 1
ATOM 727 C C . ALA A 1 89 ? 20.751 0.569 -15.169 1.00 58.91 89 ALA A C 1
ATOM 729 O O . ALA A 1 89 ? 19.850 -0.264 -15.282 1.00 58.91 89 ALA A O 1
ATOM 730 N N . ARG A 1 90 ? 21.671 0.795 -16.115 1.00 48.88 90 ARG A N 1
ATOM 731 C CA . ARG A 1 90 ? 22.074 -0.202 -17.114 1.00 48.88 90 ARG A CA 1
ATOM 732 C C . ARG A 1 90 ? 22.886 -1.307 -16.454 1.00 48.88 90 ARG A C 1
ATOM 734 O O . ARG A 1 90 ? 23.662 -0.979 -15.529 1.00 48.88 90 ARG A O 1
#

Solvent-accessible surface area (backbone atoms only — not comparable to full-atom values): 5525 Å² total; per-residue (Å²): 134,85,85,78,83,75,79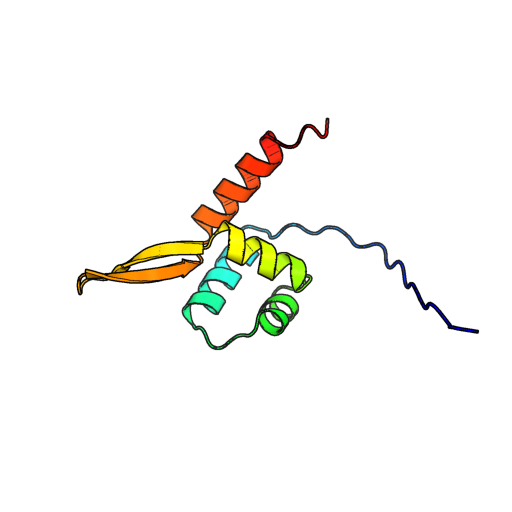,78,66,84,75,74,85,72,71,83,47,73,69,50,34,51,53,49,31,53,46,60,70,70,62,78,65,50,58,62,54,53,10,61,76,68,74,49,55,41,70,58,46,53,53,42,47,64,50,8,56,38,82,44,70,49,95,86,70,48,78,47,80,44,60,37,45,69,51,18,52,51,48,51,52,54,54,53,71,71,43,84,79,122

InterPro domains:
  IPR025246 Transposase IS30-like HTH domain [PF13936] (14-56)

Radius of gyration: 16.13 Å; Cα contacts (8 Å, |Δi|>4): 84; chains: 1; bounding box: 55×25×40 Å

Foldseek 3Di:
DDPPPPPPPPPPPDADDLVLLVVLQVVQVVVPDDLCRSCVVSVHDSVNSVLLQVQQFDWDADPVRDIDTGRDSVSSVVSVVVVVVVPPPD

Organism: NCBI:txid82803

Nearest PDB structures (foldseek):
  9esh-assembly1_W  TM=7.585E-01  e=4.648E+00  Schizosaccharomyces pombe
  9fmd-assembly1_L  TM=4.703E-01  e=5.621E+00  Homo sapiens
  6t0s-assembly1_A  TM=3.075E-01  e=5.276E+00  Influenza A virus (A/little yellow-shouldered bat/Guatemala/060/2010(H17N10))
  4avg-assembly2_B  TM=2.597E-01  e=8.758E+00  Influenza A virus

Sequence (90 aa):
MTNNNCIIENRTFTHLTDIQRGKLEQMAKIGTYKQAEMARELGVSQSTVSRELKRGRTRQLDYQHNYYEQYIAASGARVYKENRENSHAR

Secondary structure (DSSP, 8-state):
-------------PPPPHHHHHHHHHHHHH----HHHHHHHHTS-HHHHHHHHHHHEEEEE-TTS-EEEEE-HHHHHHHHHHHHHSS---

pLDDT: mean 85.68, std 15.74, range [33.94, 96.5]